Protein AF-A0A2V3DN28-F1 (afdb_monomer_lite)

Secondary structure (DSSP, 8-state):
----PPPEEGGGS-HHHHHHHHHHHTTT-SEEEEEETT--TT-HHHHHTTTS-EEEEEEE-SBTTBSS-EEEEEEEEEE--HHHHHHHHHTT-SS--TT---S--TT-SEEEEEE-TT--EEEEEEGGGTEEE-TT----TTTTTTT-------

Structure (mmCIF, N/CA/C/O backbone):
data_AF-A0A2V3DN28-F1
#
_entry.id   AF-A0A2V3DN28-F1
#
loop_
_atom_site.group_PDB
_atom_site.id
_atom_site.type_symbol
_atom_site.label_atom_id
_atom_site.label_alt_id
_atom_site.label_comp_id
_atom_site.label_asym_id
_atom_site.label_entity_id
_atom_site.label_seq_id
_atom_site.pdbx_PDB_ins_code
_atom_site.Cartn_x
_atom_site.Cartn_y
_atom_site.Cartn_z
_atom_site.occupancy
_atom_site.B_iso_or_equiv
_atom_site.auth_seq_id
_atom_site.auth_comp_id
_atom_site.auth_asym_id
_atom_site.auth_atom_id
_atom_site.pdbx_PDB_model_num
ATOM 1 N N . MET A 1 1 ? -12.191 27.175 5.337 1.00 36.38 1 MET A N 1
ATOM 2 C CA . MET A 1 1 ? -11.501 26.939 4.054 1.00 36.38 1 MET A CA 1
ATOM 3 C C . MET A 1 1 ? -10.666 25.687 4.242 1.00 36.38 1 MET A C 1
ATOM 5 O O . MET A 1 1 ? -9.612 25.779 4.851 1.00 36.38 1 MET A O 1
ATOM 9 N N . GLU A 1 2 ? -11.160 24.518 3.841 1.00 37.72 2 GLU A N 1
ATOM 10 C CA . GLU A 1 2 ? -10.276 23.360 3.673 1.00 37.72 2 GLU A CA 1
ATOM 11 C C . GLU A 1 2 ? -9.698 23.469 2.264 1.00 37.72 2 GLU A C 1
ATOM 13 O O . GLU A 1 2 ? -10.427 23.377 1.277 1.00 37.72 2 GLU A O 1
ATOM 18 N N . ASN A 1 3 ? -8.403 23.779 2.180 1.00 38.25 3 ASN A N 1
ATOM 19 C CA . ASN A 1 3 ? -7.652 23.687 0.937 1.00 38.25 3 ASN A CA 1
ATOM 20 C C . ASN A 1 3 ? -7.653 22.218 0.517 1.00 38.25 3 ASN A C 1
ATOM 22 O O . ASN A 1 3 ? -7.007 21.393 1.160 1.00 38.25 3 ASN A O 1
ATOM 26 N N . VAL A 1 4 ? -8.389 21.891 -0.542 1.00 44.81 4 VAL A N 1
ATOM 27 C CA . VAL A 1 4 ? -8.282 20.580 -1.178 1.00 44.81 4 VAL A CA 1
ATOM 28 C C . VAL A 1 4 ? -6.929 20.544 -1.877 1.00 44.81 4 VAL A C 1
ATOM 30 O O . VAL A 1 4 ? -6.719 21.253 -2.861 1.00 44.81 4 VAL A O 1
ATOM 33 N N . ALA A 1 5 ? -5.988 19.775 -1.331 1.00 49.69 5 ALA A N 1
ATOM 34 C CA . ALA A 1 5 ? -4.706 19.564 -1.983 1.00 49.69 5 ALA A CA 1
ATOM 35 C C . ALA A 1 5 ? -4.932 18.789 -3.298 1.00 49.69 5 ALA A C 1
ATOM 37 O O . ALA A 1 5 ? -5.692 17.814 -3.298 1.00 49.69 5 ALA A O 1
ATOM 38 N N . PRO A 1 6 ? -4.319 19.208 -4.421 1.00 54.09 6 PRO A N 1
ATOM 39 C CA . PRO A 1 6 ? -4.332 18.420 -5.648 1.00 54.09 6 PRO A CA 1
ATOM 40 C C . PRO A 1 6 ? -3.676 17.046 -5.408 1.00 54.09 6 PRO A C 1
ATOM 42 O O . PRO A 1 6 ? -2.895 16.896 -4.460 1.00 54.09 6 PRO A O 1
ATOM 45 N N . PRO A 1 7 ? -3.976 16.042 -6.250 1.00 58.50 7 PRO A N 1
ATOM 46 C CA . PRO A 1 7 ? -3.347 14.736 -6.145 1.00 58.50 7 PRO A CA 1
ATOM 47 C C . PRO A 1 7 ? -1.848 14.918 -6.380 1.00 58.50 7 PRO A C 1
ATOM 49 O O . PRO A 1 7 ? -1.429 15.710 -7.231 1.00 58.50 7 PRO A O 1
ATOM 52 N N . VAL A 1 8 ? -1.035 14.219 -5.596 1.00 66.62 8 VAL A N 1
ATOM 53 C CA . VAL A 1 8 ? 0.417 14.304 -5.745 1.00 66.62 8 VAL A CA 1
ATOM 54 C C . VAL A 1 8 ? 0.826 13.299 -6.810 1.00 66.62 8 VAL A C 1
ATOM 56 O O . VAL A 1 8 ? 0.521 12.111 -6.694 1.00 66.62 8 VAL A O 1
ATOM 59 N N . VAL A 1 9 ? 1.510 13.779 -7.849 1.00 68.62 9 VAL A N 1
ATOM 60 C CA . VAL A 1 9 ? 2.167 12.910 -8.830 1.00 68.62 9 VAL A CA 1
ATOM 61 C C . VAL A 1 9 ? 3.270 12.151 -8.095 1.00 68.62 9 VAL A C 1
ATOM 63 O O . VAL A 1 9 ? 4.246 12.748 -7.638 1.00 68.62 9 VAL A O 1
ATOM 66 N N . GLY A 1 10 ? 3.099 10.843 -7.955 1.00 60.34 10 GLY A N 1
ATOM 67 C CA . GLY A 1 10 ? 3.980 9.924 -7.241 1.00 60.34 10 GLY A CA 1
ATOM 68 C C . GLY A 1 10 ? 5.426 9.978 -7.727 1.00 60.34 10 GLY A C 1
ATOM 69 O O . GLY A 1 10 ? 6.330 9.923 -6.901 1.00 60.34 10 GLY A O 1
ATOM 70 N N . GLU A 1 11 ? 5.653 10.226 -9.024 1.00 59.97 11 GLU A N 1
ATOM 71 C CA . GLU A 1 11 ? 6.998 10.412 -9.607 1.00 59.97 11 GLU A CA 1
ATOM 72 C C . GLU A 1 11 ? 7.767 11.601 -9.014 1.00 59.97 11 GLU A C 1
ATOM 74 O O . GLU A 1 11 ? 8.991 11.654 -9.089 1.00 59.97 11 GLU A O 1
ATOM 79 N N . THR A 1 12 ? 7.078 12.566 -8.399 1.00 71.50 12 THR A N 1
ATOM 80 C CA . THR A 1 12 ? 7.732 13.716 -7.757 1.00 71.50 12 THR A CA 1
ATOM 81 C C . THR A 1 12 ? 8.126 13.446 -6.302 1.00 71.50 12 THR A C 1
ATOM 83 O O . THR A 1 12 ? 8.789 14.277 -5.679 1.00 71.50 12 THR A O 1
ATOM 86 N N . MET A 1 13 ? 7.754 12.286 -5.748 1.00 82.31 13 MET A N 1
ATOM 87 C CA . MET A 1 13 ? 8.063 11.906 -4.372 1.00 82.31 13 MET A CA 1
ATOM 88 C C . MET A 1 13 ? 9.250 10.948 -4.312 1.00 82.31 13 MET A C 1
ATOM 90 O O . MET A 1 13 ? 9.164 9.800 -4.740 1.00 82.31 13 MET A O 1
ATOM 94 N N . SER A 1 14 ? 10.336 11.395 -3.678 1.00 88.94 14 SER A N 1
ATOM 95 C CA . SER A 1 14 ? 11.435 10.497 -3.315 1.00 88.94 14 SER A CA 1
ATOM 96 C C . SER A 1 14 ? 10.948 9.372 -2.401 1.00 88.94 14 SER A C 1
ATOM 98 O O . SER A 1 14 ? 9.983 9.553 -1.650 1.00 88.94 14 SER A O 1
ATOM 100 N N . ARG A 1 15 ? 11.660 8.242 -2.377 1.00 90.06 15 ARG A N 1
ATOM 101 C CA . ARG A 1 15 ? 11.386 7.136 -1.444 1.00 90.06 15 ARG A CA 1
ATOM 102 C C . ARG A 1 15 ? 11.209 7.625 -0.004 1.00 90.06 15 ARG A C 1
ATOM 104 O O . ARG A 1 15 ? 10.237 7.277 0.653 1.00 90.06 15 ARG A O 1
ATOM 111 N N . ALA A 1 16 ? 12.090 8.511 0.467 1.00 90.69 16 ALA A N 1
ATOM 112 C CA . ALA A 1 16 ? 11.994 9.081 1.813 1.00 90.69 16 ALA A CA 1
ATOM 113 C C . ALA A 1 16 ? 10.698 9.884 2.036 1.00 90.69 16 ALA A C 1
ATOM 115 O O . ALA A 1 16 ? 10.117 9.825 3.120 1.00 90.69 16 ALA A O 1
ATOM 116 N N . ALA A 1 17 ? 10.224 10.615 1.022 1.00 91.06 17 ALA A N 1
ATOM 117 C CA . ALA A 1 17 ? 8.955 11.333 1.087 1.00 91.06 17 ALA A CA 1
ATOM 118 C C . ALA A 1 17 ? 7.756 10.371 1.085 1.00 91.06 17 ALA A C 1
ATOM 120 O O . ALA A 1 17 ? 6.798 10.600 1.824 1.00 91.06 17 ALA A O 1
ATOM 121 N N . GLN A 1 18 ? 7.816 9.283 0.311 1.00 92.56 18 GLN A N 1
ATOM 122 C CA . GLN A 1 18 ? 6.789 8.237 0.309 1.00 92.56 18 GLN A CA 1
ATOM 123 C C . GLN A 1 18 ? 6.709 7.538 1.675 1.00 92.56 18 GLN A C 1
ATOM 125 O O . GLN A 1 18 ? 5.621 7.440 2.247 1.00 92.56 18 GLN A O 1
ATOM 130 N N . SER A 1 19 ? 7.851 7.153 2.256 1.00 92.88 19 SER A N 1
ATOM 131 C CA . SER A 1 19 ? 7.915 6.604 3.615 1.00 92.88 19 SER A CA 1
ATOM 132 C C . SER A 1 19 ? 7.376 7.596 4.647 1.00 92.88 19 SER A C 1
ATOM 134 O O . SER A 1 19 ? 6.558 7.231 5.489 1.00 92.88 19 SER A O 1
ATOM 136 N N . ALA A 1 20 ? 7.767 8.874 4.576 1.00 92.69 20 ALA A N 1
ATOM 137 C CA . ALA A 1 20 ? 7.265 9.901 5.490 1.00 92.69 20 ALA A CA 1
ATOM 138 C C . ALA A 1 20 ? 5.741 10.076 5.385 1.00 92.69 20 ALA A C 1
ATOM 140 O O . ALA A 1 20 ? 5.061 10.189 6.408 1.00 92.69 20 ALA A O 1
ATOM 141 N N . TRP A 1 21 ? 5.195 10.041 4.167 1.00 92.25 21 TRP A N 1
ATOM 142 C CA . TRP A 1 21 ? 3.755 10.082 3.937 1.00 92.25 21 TRP A CA 1
ATOM 143 C C . TRP A 1 21 ? 3.048 8.876 4.568 1.00 92.25 21 TRP A C 1
ATOM 145 O O . TRP A 1 21 ? 2.134 9.083 5.367 1.00 92.25 21 TRP A O 1
ATOM 155 N N . MET A 1 22 ? 3.521 7.644 4.336 1.00 93.56 22 MET A N 1
ATOM 156 C CA . MET A 1 22 ? 2.967 6.439 4.979 1.00 93.56 22 MET A CA 1
ATOM 157 C C . MET A 1 22 ? 2.984 6.537 6.508 1.00 93.56 22 MET A C 1
ATOM 159 O O . MET A 1 22 ? 1.991 6.246 7.178 1.00 93.56 22 MET A O 1
ATOM 163 N N . GLN A 1 23 ? 4.111 6.977 7.073 1.00 93.81 23 GLN A N 1
ATOM 164 C CA . GLN A 1 23 ? 4.275 7.124 8.519 1.00 93.81 23 GLN A CA 1
ATOM 165 C C . GLN A 1 23 ? 3.333 8.188 9.097 1.00 93.81 23 GLN A C 1
ATOM 167 O O . GLN A 1 23 ? 2.856 8.022 10.222 1.00 93.81 23 GLN A O 1
ATOM 172 N N . SER A 1 24 ? 3.009 9.243 8.341 1.00 93.50 24 SER A N 1
ATOM 173 C CA . SER A 1 24 ? 2.059 10.271 8.787 1.00 93.50 24 SER A CA 1
ATOM 174 C C . SER A 1 24 ? 0.635 9.725 8.976 1.00 93.50 24 SER A C 1
ATOM 176 O O . SER A 1 24 ? -0.055 10.131 9.910 1.00 93.50 24 SER A O 1
ATOM 178 N N . LEU A 1 25 ? 0.226 8.738 8.169 1.00 93.56 25 LEU A N 1
ATOM 179 C CA . LEU A 1 25 ? -1.114 8.135 8.210 1.00 93.56 25 LEU A CA 1
ATOM 180 C C . LEU A 1 25 ? -1.280 7.092 9.323 1.00 93.56 25 LEU A C 1
ATOM 182 O O . LEU A 1 25 ? -2.401 6.720 9.684 1.00 93.56 25 LEU A O 1
ATOM 186 N N . ARG A 1 26 ? -0.168 6.612 9.893 1.00 92.94 26 ARG A N 1
ATOM 187 C CA . ARG A 1 26 ? -0.131 5.489 10.840 1.00 92.94 26 ARG A CA 1
ATOM 188 C C . ARG A 1 26 ? -1.103 5.629 12.006 1.00 92.94 26 ARG A C 1
ATOM 190 O O . ARG A 1 26 ? -1.684 4.640 12.432 1.00 92.94 26 ARG A O 1
ATOM 197 N N . ARG A 1 27 ? -1.218 6.829 12.580 1.00 93.75 27 ARG A N 1
ATOM 198 C CA . ARG A 1 27 ? -1.993 7.040 13.812 1.00 93.75 27 ARG A CA 1
ATOM 199 C C . ARG A 1 27 ? -3.491 6.810 13.605 1.00 93.75 27 ARG A C 1
ATOM 201 O O . ARG A 1 27 ? -4.164 6.400 14.543 1.00 93.75 27 ARG A O 1
ATOM 208 N N . GLU A 1 28 ? -3.988 7.098 12.410 1.00 95.31 28 GLU A N 1
ATOM 209 C CA . GLU A 1 28 ? -5.416 7.054 12.082 1.00 95.31 28 GLU A CA 1
ATOM 210 C C . GLU A 1 28 ? -5.796 5.789 11.300 1.00 95.31 28 GLU A C 1
ATOM 212 O O . GLU A 1 28 ? -6.969 5.424 11.243 1.00 95.31 28 GLU A O 1
ATOM 217 N N . THR A 1 29 ? -4.809 5.095 10.728 1.00 97.50 29 THR A N 1
ATOM 218 C CA . THR A 1 29 ? -5.030 3.884 9.934 1.00 97.50 29 THR A CA 1
ATOM 219 C C . THR A 1 29 ? -5.441 2.712 10.823 1.00 97.50 29 THR A C 1
ATOM 221 O O . THR A 1 29 ? -4.677 2.255 11.669 1.00 97.50 29 THR A O 1
ATOM 224 N N . ALA A 1 30 ? -6.629 2.170 10.568 1.00 97.94 30 ALA A N 1
ATOM 225 C CA . ALA A 1 30 ? -7.117 0.930 11.164 1.00 97.94 30 ALA A CA 1
ATOM 226 C C . ALA A 1 30 ? -6.939 -0.272 10.229 1.00 97.94 30 ALA A C 1
ATOM 228 O O . ALA A 1 30 ? -6.712 -1.392 10.690 1.00 97.94 30 ALA A O 1
ATOM 229 N N . HIS A 1 31 ? -7.027 -0.048 8.915 1.00 98.31 31 HIS A N 1
ATOM 230 C CA . HIS A 1 31 ? -6.891 -1.090 7.903 1.00 98.31 31 HIS A CA 1
ATOM 231 C C . HIS A 1 31 ? -6.069 -0.616 6.711 1.00 98.31 31 HIS A C 1
ATOM 233 O O . HIS A 1 31 ? -6.103 0.560 6.352 1.00 98.31 31 HIS A O 1
ATOM 239 N N . ILE A 1 32 ? -5.383 -1.562 6.073 1.00 98.25 32 ILE A N 1
ATOM 240 C CA . ILE A 1 32 ? -4.703 -1.348 4.796 1.00 98.25 32 ILE A CA 1
ATOM 241 C C . ILE A 1 32 ? -5.265 -2.349 3.788 1.00 98.25 32 ILE A C 1
ATOM 243 O O . ILE A 1 32 ? -5.357 -3.546 4.077 1.00 98.25 32 ILE A O 1
ATOM 247 N N . GLU A 1 33 ? -5.680 -1.852 2.625 1.00 97.75 33 GLU A N 1
ATOM 248 C CA . GLU A 1 33 ? -6.093 -2.673 1.488 1.00 97.75 33 GLU A CA 1
ATOM 249 C C . GLU A 1 33 ? -5.040 -2.614 0.382 1.00 97.75 33 GLU A C 1
ATOM 251 O O . GLU A 1 33 ? -4.567 -1.539 0.025 1.00 97.75 33 GLU A O 1
ATOM 256 N N . PHE A 1 34 ? -4.716 -3.778 -0.172 1.00 97.62 34 PHE A N 1
ATOM 257 C CA . PHE A 1 34 ? -3.884 -3.940 -1.357 1.00 97.62 34 PHE A CA 1
ATOM 258 C C . PHE A 1 34 ? -4.749 -4.422 -2.505 1.00 97.62 34 PHE A C 1
ATOM 260 O O . PHE A 1 34 ? -5.470 -5.410 -2.342 1.00 97.62 34 PHE A O 1
ATOM 267 N N . VAL A 1 35 ? -4.672 -3.759 -3.654 1.00 96.62 35 VAL A N 1
ATOM 268 C CA . VAL A 1 35 ? -5.306 -4.205 -4.896 1.00 96.62 35 VAL A CA 1
ATOM 269 C C . VAL A 1 35 ? -4.212 -4.625 -5.862 1.00 96.62 35 VAL A C 1
ATOM 271 O O . VAL A 1 35 ? -3.564 -3.795 -6.487 1.00 96.62 35 VAL A O 1
ATOM 274 N N . PHE A 1 36 ? -4.018 -5.934 -5.976 1.00 96.25 36 PHE A N 1
ATOM 275 C CA . PHE A 1 36 ? -3.082 -6.545 -6.904 1.00 96.25 36 PHE A CA 1
ATOM 276 C C . PHE A 1 36 ? -3.721 -6.600 -8.291 1.00 96.25 36 PHE A C 1
ATOM 278 O O . PHE A 1 36 ? -4.591 -7.442 -8.548 1.00 96.25 36 PHE A O 1
ATOM 285 N N . ASN A 1 37 ? -3.311 -5.699 -9.183 1.00 92.19 37 ASN A N 1
ATOM 286 C CA . ASN A 1 37 ? -3.940 -5.548 -10.498 1.00 92.19 37 ASN A CA 1
ATOM 287 C C . ASN A 1 37 ? -3.663 -6.738 -11.430 1.00 92.19 37 ASN A C 1
ATOM 289 O O . ASN A 1 37 ? -4.507 -7.063 -12.265 1.00 92.19 37 ASN A O 1
ATOM 293 N N . ASN A 1 38 ? -2.549 -7.442 -11.206 1.00 91.25 38 ASN A N 1
ATOM 294 C CA . ASN A 1 38 ? -2.132 -8.627 -11.963 1.00 91.25 38 ASN A CA 1
ATOM 295 C C . ASN A 1 38 ? -2.271 -9.946 -11.173 1.00 91.25 38 ASN A C 1
ATOM 297 O O . ASN A 1 38 ? -1.735 -10.969 -11.589 1.00 91.25 38 ASN A O 1
ATOM 301 N N . GLY A 1 39 ? -3.007 -9.935 -10.055 1.00 92.75 39 GLY A N 1
ATOM 302 C CA . GLY A 1 39 ? -3.125 -11.077 -9.141 1.00 92.75 39 GLY A CA 1
ATOM 303 C C . GLY A 1 39 ? -2.079 -11.072 -8.020 1.00 92.75 39 GLY A C 1
ATOM 304 O O . GLY A 1 39 ? -1.076 -10.370 -8.090 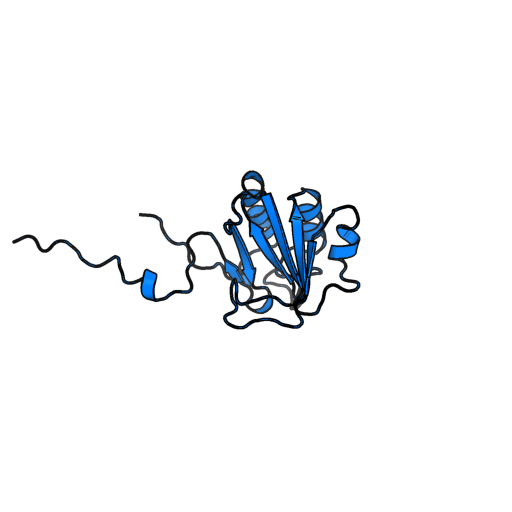1.00 92.75 39 GLY A O 1
ATOM 305 N N . ASP A 1 40 ? -2.355 -11.818 -6.947 1.00 95.06 40 ASP A N 1
ATOM 306 C CA . ASP A 1 40 ? -1.554 -11.851 -5.711 1.00 95.06 40 ASP A CA 1
ATOM 307 C C . ASP A 1 40 ? -0.713 -13.128 -5.543 1.00 95.06 40 ASP A C 1
ATOM 309 O O . ASP A 1 40 ? -0.056 -13.296 -4.516 1.00 95.06 40 ASP A O 1
ATOM 313 N N . GLU A 1 41 ? -0.764 -14.046 -6.509 1.00 92.69 41 GLU A N 1
ATOM 314 C CA . GLU A 1 41 ? -0.030 -15.313 -6.462 1.00 92.69 41 GLU A CA 1
ATOM 315 C C . GLU A 1 41 ? 1.482 -15.057 -6.523 1.00 92.69 41 GLU A C 1
ATOM 317 O O . GLU A 1 41 ? 1.944 -14.240 -7.317 1.00 92.69 41 GLU A O 1
ATOM 322 N N . ASP A 1 42 ? 2.232 -15.699 -5.622 1.00 92.12 42 ASP A N 1
ATOM 323 C CA . ASP A 1 42 ? 3.689 -15.567 -5.452 1.00 92.12 42 ASP A CA 1
ATOM 324 C C . ASP A 1 42 ? 4.228 -14.134 -5.283 1.00 92.12 42 ASP A C 1
ATOM 326 O O . ASP A 1 42 ? 5.437 -13.897 -5.338 1.00 92.12 42 ASP A O 1
ATOM 330 N N . HIS A 1 43 ? 3.355 -13.157 -5.023 1.00 96.62 43 HIS A N 1
ATOM 331 C CA . HIS A 1 43 ? 3.776 -11.772 -4.886 1.00 96.62 43 HIS A CA 1
ATOM 332 C C . HIS A 1 43 ? 4.639 -11.598 -3.619 1.00 96.62 43 HIS A C 1
ATOM 334 O O . HIS A 1 43 ? 4.211 -12.004 -2.532 1.00 96.62 43 HIS A O 1
ATOM 340 N N . PRO A 1 44 ? 5.818 -10.944 -3.687 1.00 97.00 44 PRO A N 1
ATOM 341 C CA . PRO A 1 44 ? 6.759 -10.867 -2.563 1.00 97.00 44 PRO A CA 1
ATOM 342 C C . PRO A 1 44 ? 6.152 -10.230 -1.303 1.00 97.00 44 PRO A C 1
ATOM 344 O O . PRO A 1 44 ? 6.434 -10.668 -0.189 1.00 97.00 44 PRO A O 1
ATOM 347 N N . LEU A 1 45 ? 5.243 -9.262 -1.471 1.00 97.56 45 LEU A N 1
ATOM 348 C CA . LEU A 1 45 ? 4.465 -8.686 -0.366 1.00 97.56 45 LEU A CA 1
ATOM 349 C C . LEU A 1 45 ? 3.649 -9.736 0.416 1.00 97.56 45 LEU A C 1
ATOM 351 O O . LEU A 1 45 ? 3.530 -9.626 1.631 1.00 97.56 45 LEU A O 1
ATOM 355 N N . ILE A 1 46 ? 3.107 -10.768 -0.239 1.00 96.75 46 ILE A N 1
ATOM 356 C CA . ILE A 1 46 ? 2.352 -11.830 0.446 1.00 96.75 46 ILE A CA 1
ATOM 357 C C . ILE A 1 46 ? 3.276 -12.662 1.329 1.00 96.75 46 ILE A C 1
ATOM 359 O O . ILE A 1 46 ? 2.921 -12.950 2.470 1.00 96.75 46 ILE A O 1
ATOM 363 N N . GLY A 1 47 ? 4.472 -12.991 0.834 1.00 95.56 47 GLY A N 1
ATOM 364 C CA . GLY A 1 47 ? 5.496 -13.672 1.626 1.00 95.56 47 GLY A CA 1
ATOM 365 C C . GLY A 1 47 ? 5.944 -12.837 2.828 1.00 95.56 47 GLY A C 1
ATOM 366 O O . GLY A 1 47 ? 5.996 -13.346 3.946 1.00 95.56 47 GLY A O 1
ATOM 367 N N . ALA A 1 48 ? 6.186 -11.539 2.624 1.00 97.00 48 ALA A N 1
ATOM 368 C CA . ALA A 1 48 ? 6.580 -10.616 3.690 1.00 97.00 48 ALA A CA 1
ATOM 369 C C . ALA A 1 48 ? 5.505 -10.464 4.784 1.00 97.00 48 ALA A C 1
ATOM 371 O O . ALA A 1 48 ? 5.829 -10.265 5.953 1.00 97.00 48 ALA A O 1
ATOM 372 N N . LEU A 1 49 ? 4.225 -10.595 4.421 1.00 97.62 49 LEU A N 1
ATOM 373 C CA . LEU A 1 49 ? 3.084 -10.468 5.332 1.00 97.62 49 LEU A CA 1
ATOM 374 C C . LEU A 1 49 ? 2.474 -11.816 5.740 1.00 97.62 49 LEU A C 1
ATOM 376 O O . LEU A 1 49 ? 1.352 -11.839 6.242 1.00 97.62 49 LEU A O 1
ATOM 380 N N . ALA A 1 50 ? 3.187 -12.933 5.560 1.00 95.56 50 ALA A N 1
ATOM 381 C CA . ALA A 1 50 ? 2.656 -14.278 5.806 1.00 95.56 50 ALA A CA 1
ATOM 382 C C . ALA A 1 50 ? 2.177 -14.511 7.253 1.00 95.56 50 ALA A C 1
ATOM 384 O O . ALA A 1 50 ? 1.330 -15.366 7.493 1.00 95.56 50 ALA A O 1
ATOM 385 N N . ASN A 1 51 ? 2.691 -13.733 8.211 1.00 95.62 51 ASN A N 1
ATOM 386 C CA . ASN A 1 51 ? 2.296 -13.800 9.620 1.00 95.62 51 ASN A CA 1
ATOM 387 C C . ASN A 1 51 ? 1.023 -12.996 9.945 1.00 95.62 51 ASN A C 1
ATOM 389 O O . ASN A 1 51 ? 0.562 -13.025 11.086 1.00 95.62 51 ASN A O 1
ATOM 393 N N . LEU A 1 52 ? 0.483 -12.233 8.988 1.00 97.69 52 LEU A N 1
ATOM 394 C CA . LEU A 1 52 ? -0.691 -11.389 9.187 1.00 97.69 52 LEU A CA 1
ATOM 395 C C . LEU A 1 52 ? -1.923 -11.997 8.521 1.00 97.69 52 LEU A C 1
ATOM 397 O O . LEU A 1 52 ? -1.921 -12.351 7.342 1.00 97.69 52 LEU A O 1
ATOM 401 N N . GLU A 1 53 ? -3.022 -12.008 9.266 1.00 97.31 53 GLU A N 1
ATOM 402 C CA . GLU A 1 53 ? -4.325 -12.390 8.737 1.00 97.31 53 GLU A CA 1
ATOM 403 C C . GLU A 1 53 ? -4.844 -11.343 7.744 1.00 97.31 53 GLU A C 1
ATOM 405 O O . GLU A 1 53 ? -4.783 -10.130 7.983 1.00 97.31 53 GLU A O 1
ATOM 410 N N . SER A 1 54 ? -5.406 -11.819 6.632 1.00 97.50 54 SER A N 1
ATOM 411 C CA . SER A 1 54 ? -6.066 -10.964 5.646 1.00 97.50 54 SER A CA 1
ATOM 4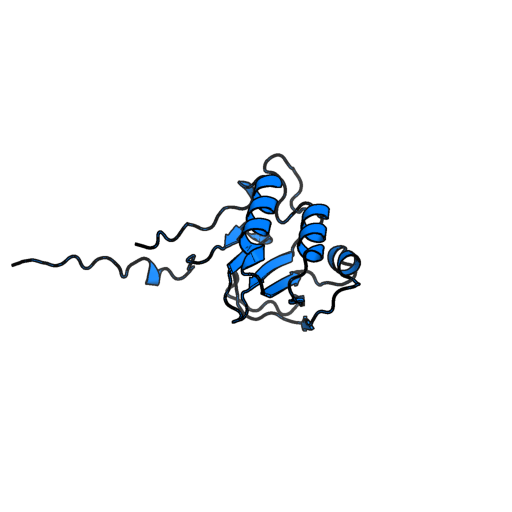12 C C . SER A 1 54 ? -7.343 -11.580 5.114 1.00 97.50 54 SER A C 1
ATOM 414 O O . SER A 1 54 ? -7.458 -12.789 4.936 1.00 97.50 54 SER A O 1
ATOM 416 N N . SER A 1 55 ? -8.298 -10.714 4.786 1.00 97.25 55 SER A N 1
ATOM 417 C CA . SER A 1 55 ? -9.430 -11.110 3.950 1.00 97.25 55 SER A CA 1
ATOM 418 C C . SER A 1 55 ? -9.067 -10.912 2.482 1.00 97.25 55 SER A C 1
ATOM 420 O O . SER A 1 55 ? -8.590 -9.843 2.097 1.00 97.25 55 SER A O 1
ATOM 422 N N . ARG A 1 56 ? -9.287 -11.946 1.666 1.00 96.94 56 ARG A N 1
ATOM 423 C CA . ARG A 1 56 ? -9.005 -11.953 0.226 1.00 96.94 56 ARG A CA 1
ATOM 424 C C . ARG A 1 56 ? -10.308 -11.907 -0.562 1.00 96.94 56 ARG A C 1
ATOM 426 O O . ARG A 1 56 ? -11.223 -12.679 -0.299 1.00 96.94 56 ARG A O 1
ATOM 433 N N . THR A 1 57 ? -10.394 -11.015 -1.540 1.00 96.38 57 THR A N 1
ATOM 434 C CA . THR A 1 57 ? -11.544 -10.874 -2.442 1.00 96.38 57 THR A CA 1
ATOM 435 C C . THR A 1 57 ? -11.054 -10.852 -3.883 1.00 96.38 57 THR A C 1
ATOM 437 O O . THR A 1 57 ? -10.161 -10.079 -4.216 1.00 96.38 57 THR A O 1
ATOM 440 N N . VAL A 1 58 ? -11.634 -11.693 -4.740 1.00 96.06 58 VAL A N 1
ATOM 441 C CA . VAL A 1 58 ? -11.361 -11.678 -6.184 1.00 96.06 58 VAL A CA 1
ATOM 442 C C . VAL A 1 58 ? -12.380 -10.778 -6.868 1.00 96.06 58 VAL A C 1
ATOM 444 O O . VAL A 1 58 ? -13.582 -10.920 -6.646 1.00 96.06 58 VAL A O 1
ATOM 447 N N . GLY A 1 59 ? -11.891 -9.883 -7.718 1.00 90.62 59 GLY A N 1
ATOM 448 C CA . GLY A 1 59 ? -12.696 -8.880 -8.390 1.00 90.62 59 GLY A CA 1
ATOM 449 C C . GLY A 1 59 ? -12.919 -7.655 -7.510 1.00 90.62 59 GLY A C 1
ATOM 450 O O . GLY A 1 59 ? -13.431 -7.737 -6.394 1.00 90.62 59 GLY A O 1
ATOM 451 N N . VAL A 1 60 ? -12.564 -6.491 -8.043 1.00 86.88 60 VAL A N 1
ATOM 452 C CA . VAL A 1 60 ? -12.762 -5.197 -7.384 1.00 86.88 60 VAL A CA 1
ATOM 453 C C . VAL A 1 60 ? -13.792 -4.394 -8.176 1.00 86.88 60 VAL A C 1
ATOM 455 O O . VAL A 1 60 ? -13.785 -4.414 -9.408 1.00 86.88 60 VAL A O 1
ATOM 458 N N . GLY A 1 61 ? -14.728 -3.739 -7.480 1.00 85.56 61 GLY A N 1
ATOM 459 C CA . GLY A 1 61 ? -15.692 -2.807 -8.088 1.00 85.56 61 GLY A CA 1
ATOM 460 C C . GLY A 1 61 ? -15.000 -1.558 -8.648 1.00 85.56 61 GLY A C 1
ATOM 461 O O . GLY A 1 61 ? -13.793 -1.581 -8.811 1.00 85.56 61 GLY A O 1
ATOM 462 N N . PRO A 1 62 ? -15.715 -0.475 -8.980 1.00 82.31 62 PRO A N 1
ATOM 463 C CA . PRO A 1 62 ? -15.111 0.847 -9.167 1.00 82.31 62 PRO A CA 1
ATOM 464 C C . PRO A 1 62 ? -14.530 1.382 -7.847 1.00 82.31 62 PRO A C 1
ATOM 466 O O . PRO A 1 62 ? -14.997 0.998 -6.772 1.00 82.31 62 PRO A O 1
ATOM 469 N N . GLY A 1 63 ? -13.538 2.269 -7.912 1.00 78.06 63 GLY A N 1
ATOM 470 C CA . GLY A 1 63 ? -12.811 2.724 -6.727 1.00 78.06 63 GLY A CA 1
ATOM 471 C C . GLY A 1 63 ? -11.801 3.832 -7.013 1.00 78.06 63 GLY A C 1
ATOM 472 O O . GLY A 1 63 ? -11.915 4.551 -8.005 1.00 78.06 63 GLY A O 1
ATOM 473 N N . ASN A 1 64 ? -10.837 3.989 -6.106 1.00 76.69 64 ASN A N 1
ATOM 474 C CA . ASN A 1 64 ? -9.840 5.061 -6.132 1.00 76.69 64 ASN A CA 1
ATOM 475 C C . ASN A 1 64 ? -9.047 5.041 -7.451 1.00 76.69 64 ASN A C 1
ATOM 477 O O . ASN A 1 64 ? -8.246 4.137 -7.662 1.00 76.69 64 ASN A O 1
ATOM 481 N N . GLY A 1 65 ? -9.287 6.015 -8.334 1.00 70.44 65 GLY A N 1
ATOM 482 C CA . GLY A 1 65 ? -8.606 6.107 -9.633 1.00 70.44 65 GLY A CA 1
ATOM 483 C C . GLY A 1 65 ? -9.104 5.137 -10.710 1.00 70.44 65 GLY A C 1
ATOM 484 O O . GLY A 1 65 ? -8.471 5.006 -11.748 1.00 70.44 65 GLY A O 1
ATOM 485 N N . TYR A 1 66 ? -10.229 4.432 -10.518 1.00 73.94 66 TYR A N 1
ATOM 486 C CA . TYR A 1 66 ? -10.792 3.582 -11.576 1.00 73.94 66 TYR A CA 1
ATOM 487 C C . TYR A 1 66 ? -12.322 3.577 -11.613 1.00 73.94 66 TYR A C 1
ATOM 489 O O . TYR A 1 66 ? -13.013 3.144 -10.691 1.00 73.94 66 TYR A O 1
ATOM 497 N N . ALA A 1 67 ? -12.867 3.981 -12.764 1.00 77.81 67 ALA A N 1
ATOM 498 C CA . ALA A 1 67 ? -14.309 4.058 -13.006 1.00 77.81 67 ALA A CA 1
ATOM 499 C C . ALA A 1 67 ? -14.967 2.701 -13.320 1.00 77.81 67 ALA A C 1
ATOM 501 O O . ALA A 1 67 ? -16.189 2.564 -13.244 1.00 77.81 67 ALA A O 1
ATOM 502 N N . ARG A 1 68 ? -14.180 1.691 -13.714 1.00 83.00 68 ARG A N 1
ATOM 503 C CA . ARG A 1 68 ? -14.680 0.370 -14.127 1.00 83.00 68 ARG A CA 1
ATOM 504 C C . ARG A 1 68 ? -14.246 -0.720 -13.143 1.00 83.00 68 ARG A C 1
ATOM 506 O O . ARG A 1 68 ? -13.128 -0.650 -12.640 1.00 83.00 68 ARG A O 1
ATOM 513 N N . PRO A 1 69 ? -15.077 -1.757 -12.923 1.00 86.62 69 PRO A N 1
ATOM 514 C CA . PRO A 1 69 ? -14.677 -2.921 -12.142 1.00 86.62 69 PRO A CA 1
ATOM 515 C C . PRO A 1 69 ? -13.459 -3.632 -12.740 1.00 86.62 69 PRO A C 1
ATOM 517 O O . PRO A 1 69 ? -13.397 -3.860 -13.952 1.00 86.62 69 PRO A O 1
ATOM 520 N N . ARG A 1 70 ? -12.546 -4.073 -11.877 1.00 87.12 70 ARG A N 1
ATOM 521 C CA . ARG A 1 70 ? -11.378 -4.891 -12.218 1.00 87.12 70 ARG A CA 1
ATOM 522 C C . ARG A 1 70 ? -11.632 -6.335 -11.805 1.00 87.12 70 ARG A C 1
ATOM 524 O O . ARG A 1 70 ? -11.343 -6.738 -10.684 1.00 87.12 70 ARG A O 1
ATOM 531 N N . ARG A 1 71 ? -12.217 -7.122 -12.712 1.00 88.75 71 ARG A N 1
ATOM 532 C CA . ARG A 1 71 ? -12.688 -8.493 -12.419 1.00 88.75 71 ARG A CA 1
ATOM 533 C C . ARG A 1 71 ? -11.568 -9.488 -12.100 1.00 88.75 71 ARG A C 1
ATOM 535 O O . ARG A 1 71 ? -11.825 -10.436 -11.370 1.00 88.75 71 ARG A O 1
ATOM 542 N N . ALA A 1 72 ? -10.373 -9.274 -12.648 1.00 89.62 72 ALA A N 1
ATOM 543 C CA . ALA A 1 72 ? -9.209 -10.133 -12.426 1.00 89.62 72 ALA A CA 1
ATOM 544 C C . ALA A 1 72 ? -8.323 -9.672 -11.255 1.00 89.62 72 ALA A C 1
ATOM 546 O O . ALA A 1 72 ? -7.493 -10.444 -10.788 1.00 89.62 72 ALA A O 1
ATOM 547 N N . ALA A 1 73 ? -8.508 -8.440 -10.765 1.00 93.62 73 ALA A N 1
ATOM 548 C CA . ALA A 1 73 ? -7.715 -7.924 -9.659 1.00 93.62 73 ALA A CA 1
ATOM 549 C C . ALA A 1 73 ? -8.066 -8.646 -8.356 1.00 93.62 73 ALA A C 1
ATOM 551 O O . ALA A 1 73 ? -9.221 -9.021 -8.120 1.00 93.62 73 ALA A O 1
ATOM 552 N N . VAL A 1 74 ? -7.072 -8.798 -7.488 1.00 96.75 74 VAL A N 1
ATOM 553 C CA . VAL A 1 74 ? -7.254 -9.392 -6.165 1.00 96.75 74 VAL A CA 1
ATOM 554 C C . VAL A 1 74 ? -7.087 -8.314 -5.116 1.00 96.75 74 VAL A C 1
ATOM 556 O O . VAL A 1 74 ? -6.075 -7.624 -5.082 1.00 96.75 74 VAL A O 1
ATOM 559 N N . LYS A 1 75 ? -8.073 -8.185 -4.230 1.00 97.06 75 LYS A N 1
ATOM 560 C CA . LYS A 1 75 ? -7.972 -7.324 -3.060 1.00 97.06 75 LYS A CA 1
ATOM 561 C C . LYS A 1 75 ? -7.623 -8.136 -1.827 1.00 97.06 75 LYS A C 1
ATOM 563 O O . LYS A 1 75 ? -8.287 -9.135 -1.543 1.00 97.06 75 LYS A O 1
ATOM 568 N N . ARG A 1 76 ? -6.656 -7.662 -1.046 1.00 98.12 76 ARG A N 1
ATOM 569 C CA . ARG A 1 76 ? -6.417 -8.137 0.318 1.00 98.12 76 ARG A CA 1
ATOM 570 C C . ARG A 1 76 ? -6.536 -7.011 1.319 1.00 98.12 76 ARG A C 1
ATOM 572 O O . ARG A 1 76 ? -5.943 -5.959 1.127 1.00 98.12 76 ARG A O 1
ATOM 579 N N . ARG A 1 77 ? -7.278 -7.245 2.396 1.00 98.12 77 ARG A N 1
ATOM 580 C CA . ARG A 1 77 ? -7.431 -6.295 3.501 1.00 98.12 77 ARG A CA 1
ATOM 581 C C . ARG A 1 77 ? -6.818 -6.861 4.767 1.00 98.12 77 ARG A C 1
ATOM 583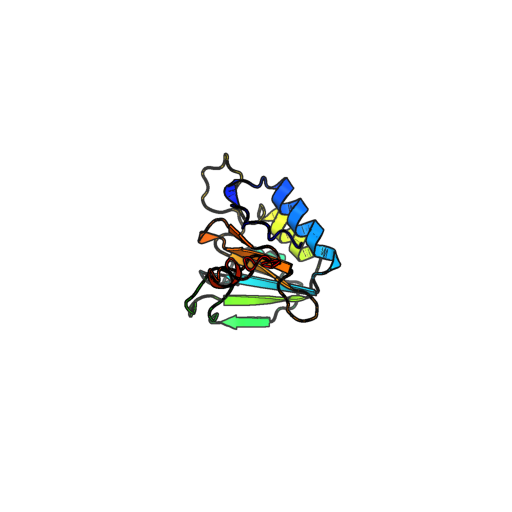 O O . ARG A 1 77 ? -7.207 -7.948 5.197 1.00 98.12 77 ARG A O 1
ATOM 590 N N . TYR A 1 78 ? -5.943 -6.072 5.375 1.00 98.44 78 TYR A N 1
ATOM 591 C CA . TYR A 1 78 ? -5.255 -6.363 6.626 1.00 98.44 78 TYR A CA 1
ATOM 592 C C . TYR A 1 78 ? -5.713 -5.389 7.717 1.00 98.44 78 TYR A C 1
ATOM 594 O O . TYR A 1 78 ? -6.090 -4.244 7.439 1.00 98.44 78 TYR A O 1
ATOM 602 N N . ALA A 1 79 ? -5.676 -5.827 8.976 1.00 98.25 79 ALA A N 1
ATOM 603 C CA . ALA A 1 79 ? -5.622 -4.887 10.092 1.00 98.25 79 ALA A CA 1
ATOM 604 C C . ALA A 1 79 ? -4.277 -4.150 10.055 1.00 98.25 79 ALA A C 1
ATOM 606 O O . ALA A 1 79 ? -3.267 -4.721 9.641 1.00 98.25 79 ALA A O 1
ATOM 607 N N . TYR A 1 80 ? -4.261 -2.883 10.466 1.00 97.75 80 TYR A N 1
ATOM 608 C CA . TYR A 1 80 ? -3.022 -2.119 10.510 1.00 97.75 80 TYR A CA 1
ATOM 609 C C . TYR A 1 80 ? -1.968 -2.832 11.377 1.00 97.75 80 TYR A C 1
ATOM 611 O O . TYR A 1 80 ? -2.213 -3.150 12.541 1.00 97.75 80 TYR A O 1
ATOM 619 N N . SER A 1 81 ? -0.777 -3.031 10.812 1.00 97.12 81 SER A N 1
ATOM 620 C CA . SER A 1 81 ? 0.429 -3.464 11.518 1.00 97.12 81 SER A CA 1
ATOM 621 C C . SER A 1 81 ? 1.613 -2.625 11.047 1.00 97.12 81 SER A C 1
ATOM 623 O O . SER A 1 81 ? 1.667 -2.196 9.893 1.00 97.12 81 SER A O 1
ATOM 625 N N . ARG A 1 82 ? 2.593 -2.412 11.931 1.00 95.75 82 ARG A N 1
ATOM 626 C CA . ARG A 1 82 ? 3.858 -1.763 11.555 1.00 95.75 82 ARG A CA 1
ATOM 627 C C . ARG A 1 82 ? 4.636 -2.590 10.534 1.00 95.75 82 ARG A C 1
ATOM 629 O O . ARG A 1 82 ? 5.286 -1.997 9.681 1.00 95.75 82 ARG A O 1
ATOM 636 N N . ASP A 1 83 ? 4.495 -3.913 10.574 1.00 96.75 83 ASP A N 1
ATOM 637 C CA . ASP A 1 83 ? 5.155 -4.836 9.643 1.00 96.75 83 ASP A CA 1
ATOM 638 C C . ASP A 1 83 ? 4.744 -4.573 8.193 1.00 96.75 83 ASP A C 1
ATOM 640 O O . ASP A 1 83 ? 5.551 -4.731 7.285 1.00 96.75 83 ASP A O 1
ATOM 644 N N . ILE A 1 84 ? 3.518 -4.083 7.976 1.00 98.00 84 ILE A N 1
ATOM 645 C CA . ILE A 1 84 ? 3.053 -3.677 6.648 1.00 98.00 84 ILE A CA 1
ATOM 646 C C . ILE A 1 84 ? 3.873 -2.501 6.114 1.00 98.00 84 ILE A C 1
ATOM 648 O O . ILE A 1 84 ? 4.259 -2.495 4.949 1.00 98.00 84 ILE A O 1
ATOM 652 N N . ILE A 1 85 ? 4.150 -1.511 6.962 1.00 96.12 85 ILE A N 1
ATOM 653 C CA . ILE A 1 85 ? 4.931 -0.339 6.560 1.00 96.12 85 ILE A CA 1
ATOM 654 C C . ILE A 1 85 ? 6.376 -0.746 6.269 1.00 96.12 85 ILE A C 1
ATOM 656 O O . ILE A 1 85 ? 6.922 -0.328 5.255 1.00 96.12 85 ILE A O 1
ATOM 660 N N . PHE A 1 86 ? 6.962 -1.610 7.104 1.00 96.12 86 PHE A N 1
ATOM 661 C CA . PHE A 1 86 ? 8.308 -2.131 6.863 1.00 96.12 86 PHE A CA 1
ATOM 662 C C . PHE A 1 86 ? 8.393 -2.941 5.566 1.00 96.12 86 PHE A C 1
ATOM 664 O O . PHE A 1 86 ? 9.298 -2.707 4.777 1.00 96.12 86 PHE A O 1
ATOM 671 N N . ALA A 1 87 ? 7.417 -3.809 5.285 1.00 97.81 87 ALA A N 1
ATOM 672 C CA . ALA A 1 87 ? 7.383 -4.566 4.036 1.00 97.81 87 ALA A CA 1
ATOM 673 C C . ALA A 1 87 ? 7.273 -3.655 2.800 1.00 97.81 87 ALA A C 1
ATOM 675 O O . ALA A 1 87 ? 7.938 -3.895 1.795 1.00 97.81 87 ALA A O 1
ATOM 676 N N . LEU A 1 88 ? 6.462 -2.592 2.866 1.00 97.31 88 LEU A N 1
ATOM 677 C CA . LEU A 1 88 ? 6.372 -1.600 1.790 1.00 97.31 88 LEU A CA 1
ATOM 678 C C . LEU A 1 88 ? 7.686 -0.831 1.614 1.00 97.31 88 LEU A C 1
ATOM 680 O O . LEU A 1 88 ? 8.130 -0.641 0.483 1.00 97.31 88 LEU A O 1
ATOM 684 N N . ASP A 1 89 ? 8.324 -0.418 2.711 1.00 95.56 89 ASP A N 1
ATOM 685 C CA . ASP A 1 89 ? 9.628 0.242 2.670 1.00 95.56 89 ASP A CA 1
ATOM 686 C C . ASP A 1 89 ? 10.698 -0.680 2.059 1.00 95.56 89 ASP A C 1
ATOM 688 O O . ASP A 1 89 ? 11.451 -0.224 1.195 1.00 95.56 89 ASP A O 1
ATOM 692 N N . ASP A 1 90 ? 10.744 -1.960 2.437 1.00 96.50 90 ASP A N 1
ATOM 693 C CA . ASP A 1 90 ? 11.697 -2.961 1.929 1.00 96.50 90 ASP A CA 1
ATOM 694 C C . ASP A 1 90 ? 11.507 -3.251 0.435 1.00 96.50 90 ASP A C 1
ATOM 696 O O . ASP A 1 90 ? 12.483 -3.444 -0.291 1.00 96.50 90 ASP A O 1
ATOM 700 N N . LEU A 1 91 ? 10.264 -3.197 -0.052 1.00 96.50 91 LEU A N 1
ATOM 701 C CA . LEU A 1 91 ? 9.932 -3.311 -1.475 1.00 96.50 91 LEU A CA 1
ATOM 702 C C . LEU A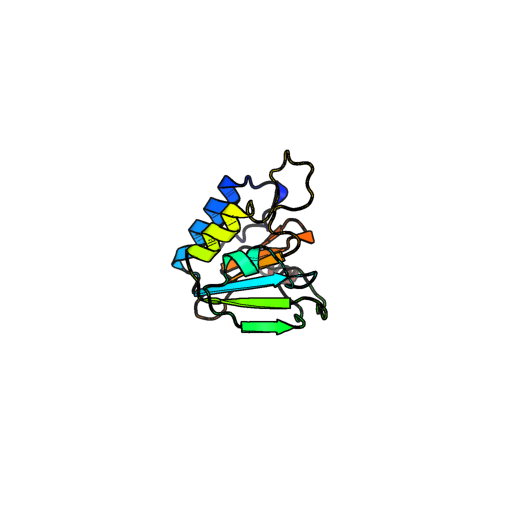 1 91 ? 10.191 -2.021 -2.270 1.00 96.50 91 LEU A C 1
ATOM 704 O O . LEU A 1 91 ? 9.954 -1.987 -3.476 1.00 96.50 91 LEU A O 1
ATOM 708 N N . GLY A 1 92 ? 10.709 -0.972 -1.629 1.00 94.38 92 GLY A N 1
ATOM 709 C CA . GLY A 1 92 ? 11.075 0.281 -2.285 1.00 94.38 92 GLY A CA 1
ATOM 710 C C . GLY A 1 92 ? 9.955 1.320 -2.352 1.00 94.38 92 GLY A C 1
ATOM 711 O O . GLY A 1 92 ? 10.071 2.248 -3.142 1.00 94.38 92 GLY A O 1
ATOM 712 N N . CYS A 1 93 ? 8.921 1.210 -1.510 1.00 94.62 93 CYS A N 1
ATOM 713 C CA . CYS A 1 93 ? 7.706 2.039 -1.519 1.00 94.62 93 CYS A CA 1
ATOM 714 C C . CYS A 1 93 ? 6.835 1.824 -2.774 1.00 94.62 93 CYS A C 1
ATOM 716 O O . CYS A 1 93 ? 6.849 0.746 -3.370 1.00 94.62 93 CYS A O 1
ATOM 718 N N . PHE A 1 94 ? 6.011 2.813 -3.133 1.00 94.19 94 PHE A N 1
ATOM 719 C CA . PHE A 1 94 ? 4.978 2.690 -4.165 1.00 94.19 94 PHE A CA 1
ATOM 720 C C . PHE A 1 94 ? 5.490 3.017 -5.564 1.00 94.19 94 PHE A C 1
ATOM 722 O O . PHE A 1 94 ? 5.101 2.366 -6.528 1.00 94.19 94 PHE A O 1
ATOM 729 N N . PHE A 1 95 ? 6.344 4.038 -5.666 1.00 92.81 95 PHE A N 1
ATOM 730 C CA . PHE A 1 95 ? 6.837 4.574 -6.929 1.00 92.81 95 PHE A CA 1
ATOM 731 C C . PHE A 1 95 ? 8.365 4.588 -6.937 1.00 92.81 95 PHE A C 1
ATOM 733 O O . PHE A 1 95 ? 8.968 4.928 -5.914 1.00 92.81 95 PHE A O 1
ATOM 740 N N . PRO A 1 96 ? 9.004 4.254 -8.069 1.00 90.19 96 PRO A N 1
ATOM 741 C CA . PRO A 1 96 ? 10.435 4.461 -8.241 1.00 90.19 96 PRO A CA 1
ATOM 742 C C . PRO A 1 96 ? 10.817 5.931 -8.031 1.00 90.19 96 PRO A C 1
ATOM 744 O O . PRO A 1 96 ? 10.021 6.834 -8.289 1.00 90.19 96 PRO A O 1
ATOM 747 N N . ASP A 1 97 ? 12.053 6.184 -7.596 1.00 84.56 97 ASP A N 1
ATOM 748 C CA . ASP A 1 97 ? 12.586 7.549 -7.566 1.00 84.56 97 ASP A CA 1
ATOM 749 C C . ASP A 1 97 ? 12.613 8.146 -8.986 1.00 84.56 97 ASP A C 1
ATOM 751 O O . ASP A 1 97 ? 12.862 7.431 -9.955 1.00 84.56 97 ASP A O 1
ATOM 755 N N . ALA A 1 98 ? 12.454 9.468 -9.112 1.00 80.12 98 ALA A N 1
ATOM 756 C CA . ALA A 1 98 ? 12.406 10.179 -10.401 1.00 80.12 98 ALA A CA 1
ATOM 757 C C . ALA A 1 98 ? 13.622 9.944 -11.323 1.00 80.12 98 ALA A C 1
ATOM 759 O O . ALA A 1 98 ? 13.563 10.184 -12.527 1.00 80.12 98 ALA A O 1
ATOM 760 N N . THR A 1 99 ? 14.757 9.528 -10.759 1.00 82.56 99 THR A N 1
ATOM 761 C CA . THR A 1 99 ? 15.988 9.215 -11.498 1.00 82.56 99 THR A CA 1
ATOM 762 C C . THR A 1 99 ? 16.084 7.747 -11.921 1.00 82.56 99 THR A C 1
ATOM 764 O O . THR A 1 99 ? 16.991 7.390 -12.678 1.00 82.56 99 THR A O 1
ATOM 767 N N . SER A 1 100 ? 15.179 6.893 -11.436 1.00 83.81 100 SER A N 1
ATOM 768 C CA . SER A 1 100 ? 15.092 5.489 -11.817 1.00 83.81 100 SER A CA 1
ATOM 769 C C . SER A 1 100 ? 14.601 5.346 -13.255 1.00 83.81 100 SER A C 1
ATOM 771 O O . SER A 1 100 ? 13.818 6.146 -13.758 1.00 83.81 100 SER A O 1
ATOM 773 N N . LYS A 1 101 ? 15.069 4.292 -13.926 1.00 85.75 101 LYS A N 1
ATOM 774 C CA . LYS A 1 101 ? 14.555 3.870 -15.240 1.00 85.75 101 LYS A CA 1
ATOM 775 C C . LYS A 1 101 ? 13.519 2.755 -15.125 1.00 85.75 101 LYS A C 1
ATOM 777 O O . LYS A 1 101 ? 12.986 2.316 -16.140 1.00 85.75 101 LYS A O 1
ATOM 782 N N . GLU A 1 102 ? 13.303 2.247 -13.917 1.00 87.12 102 GLU A N 1
ATOM 783 C CA . GLU A 1 102 ? 12.336 1.190 -13.661 1.00 87.12 102 GLU A CA 1
ATOM 784 C C . GLU A 1 102 ? 10.928 1.775 -13.641 1.00 87.12 102 GLU A C 1
ATOM 786 O O . GLU A 1 102 ? 10.710 2.871 -13.136 1.00 87.12 102 GLU A O 1
ATOM 791 N N . GLN A 1 103 ? 9.973 1.029 -14.192 1.00 85.06 103 GLN A N 1
ATOM 792 C CA . GLN A 1 103 ? 8.560 1.403 -14.156 1.00 85.06 103 GLN A CA 1
ATOM 793 C C . GLN A 1 103 ? 7.947 1.167 -12.768 1.00 85.06 103 GLN A C 1
ATOM 795 O O . GLN A 1 103 ? 7.038 1.882 -12.360 1.00 85.06 103 GLN A O 1
ATOM 800 N N . TRP A 1 104 ? 8.444 0.162 -12.047 1.00 91.06 104 TRP A N 1
ATOM 801 C CA . TRP A 1 104 ? 7.885 -0.306 -10.787 1.00 91.06 104 TRP A CA 1
ATOM 802 C C . TRP A 1 104 ? 8.978 -0.492 -9.749 1.00 91.06 104 TRP A C 1
ATOM 804 O O . TRP A 1 104 ? 10.106 -0.830 -10.091 1.00 91.06 104 TRP A O 1
ATOM 814 N N . THR A 1 105 ? 8.622 -0.315 -8.480 1.00 93.94 105 THR A N 1
ATOM 815 C CA . THR A 1 105 ? 9.431 -0.808 -7.362 1.00 93.94 105 THR A CA 1
ATOM 816 C C . THR A 1 105 ? 9.243 -2.326 -7.229 1.00 93.94 105 THR A C 1
ATOM 818 O O . THR A 1 105 ? 8.502 -2.947 -7.999 1.00 93.94 105 THR A O 1
ATOM 821 N N . GLY A 1 106 ? 9.834 -2.942 -6.200 1.00 94.50 106 GLY A N 1
ATOM 822 C CA . GLY A 1 106 ? 9.546 -4.337 -5.852 1.00 94.50 106 GLY A CA 1
ATOM 823 C C . GLY A 1 106 ? 8.078 -4.591 -5.480 1.00 94.50 106 GLY A C 1
ATOM 824 O O . GLY A 1 106 ? 7.655 -5.745 -5.445 1.00 94.50 106 GLY A O 1
ATOM 825 N N . LEU A 1 107 ? 7.293 -3.536 -5.222 1.00 96.31 107 LEU A N 1
ATOM 826 C CA . LEU A 1 107 ? 5.855 -3.633 -4.982 1.00 96.31 107 LEU A CA 1
ATOM 827 C C . LEU A 1 107 ? 5.059 -3.944 -6.257 1.00 96.31 107 LEU A C 1
ATOM 829 O O . LEU A 1 107 ? 4.002 -4.553 -6.155 1.00 96.31 107 LEU A O 1
ATOM 833 N N . GLY A 1 108 ? 5.534 -3.542 -7.438 1.00 94.88 108 GLY A N 1
ATOM 834 C CA . GLY A 1 108 ? 4.808 -3.765 -8.689 1.00 94.88 108 GLY A CA 1
ATOM 835 C C . GLY A 1 108 ? 3.515 -2.947 -8.830 1.00 94.88 108 GLY A C 1
ATOM 836 O O . GLY A 1 108 ? 3.314 -1.909 -8.201 1.00 94.88 108 GLY A O 1
ATOM 837 N N . ASP A 1 109 ? 2.620 -3.441 -9.685 1.00 94.12 109 ASP A N 1
ATOM 838 C CA . ASP A 1 109 ? 1.311 -2.845 -9.978 1.00 94.12 109 ASP A CA 1
ATOM 839 C C . ASP A 1 109 ? 0.278 -3.209 -8.891 1.00 94.12 109 ASP A C 1
ATOM 841 O O . ASP A 1 109 ? -0.636 -4.021 -9.091 1.00 94.12 109 ASP A O 1
ATOM 845 N N . VAL A 1 110 ? 0.483 -2.643 -7.697 1.00 95.94 110 VAL A N 1
ATOM 846 C CA . VAL A 1 110 ? -0.360 -2.868 -6.514 1.00 95.94 110 VAL A CA 1
ATOM 847 C C . VAL A 1 110 ? -0.806 -1.541 -5.910 1.00 95.94 110 VAL A C 1
ATOM 849 O O . VAL A 1 110 ? -0.010 -0.824 -5.305 1.00 95.94 110 VAL A O 1
ATOM 852 N N . ASP A 1 111 ? -2.098 -1.234 -6.016 1.00 95.38 111 ASP A N 1
ATOM 853 C CA . ASP A 1 111 ? -2.666 -0.051 -5.365 1.00 95.38 111 ASP A CA 1
ATOM 854 C C . ASP A 1 111 ? -2.760 -0.288 -3.848 1.00 95.38 111 ASP A C 1
ATOM 856 O O . ASP A 1 111 ? -3.148 -1.371 -3.398 1.00 95.38 111 ASP A O 1
ATOM 860 N N . VAL A 1 112 ? -2.435 0.727 -3.047 1.00 96.44 112 VAL A N 1
ATOM 861 C CA . VAL A 1 112 ? -2.432 0.658 -1.578 1.00 96.44 112 VAL A CA 1
ATOM 862 C C . VAL A 1 112 ? -3.395 1.690 -1.022 1.00 96.44 112 VAL A C 1
ATOM 864 O O . VAL A 1 112 ? -3.314 2.864 -1.367 1.00 96.44 112 VAL A O 1
ATOM 867 N N . VAL A 1 113 ? -4.304 1.270 -0.145 1.00 95.81 113 VAL A N 1
ATOM 868 C CA . VAL A 1 113 ? -5.342 2.128 0.437 1.00 95.81 113 VAL A CA 1
ATOM 869 C C . VAL A 1 113 ? -5.281 2.066 1.959 1.00 95.81 113 VAL A C 1
ATOM 871 O O . VAL A 1 113 ? -5.451 1.005 2.554 1.00 95.81 113 VAL A O 1
ATOM 874 N N . PHE A 1 114 ? -5.090 3.219 2.590 1.00 96.25 114 PHE A N 1
ATOM 875 C CA . PHE A 1 114 ? -5.111 3.409 4.037 1.00 96.25 114 PHE A CA 1
ATOM 876 C C . PHE A 1 114 ? -6.515 3.829 4.470 1.00 96.25 114 PHE A C 1
ATOM 878 O O . PHE A 1 114 ? -7.066 4.804 3.951 1.00 96.25 114 PHE A O 1
ATOM 885 N N . LEU A 1 115 ? -7.098 3.097 5.417 1.00 95.88 115 LEU A N 1
ATOM 886 C CA . LEU A 1 115 ? -8.471 3.287 5.879 1.00 95.88 115 LEU A CA 1
ATOM 887 C C . LEU A 1 115 ? -8.522 3.503 7.392 1.00 95.88 115 LEU A C 1
ATOM 889 O O . LEU A 1 115 ? -7.813 2.824 8.137 1.00 95.88 115 LEU A O 1
ATOM 893 N N . ASP A 1 116 ? -9.414 4.379 7.851 1.00 95.62 116 ASP A N 1
ATOM 894 C CA . ASP A 1 116 ? -9.736 4.517 9.276 1.00 95.62 116 ASP A CA 1
ATOM 895 C C . ASP A 1 116 ? -10.677 3.401 9.782 1.00 95.62 116 ASP A C 1
ATOM 897 O O . ASP A 1 116 ? -11.081 2.498 9.040 1.00 95.62 116 ASP A O 1
ATOM 901 N N . HIS A 1 117 ? -11.052 3.458 11.065 1.00 95.69 117 HIS A N 1
ATOM 902 C CA . HIS A 1 117 ? -11.957 2.484 11.695 1.00 95.69 117 HIS A CA 1
ATOM 903 C C . HIS A 1 117 ? -13.359 2.426 11.068 1.00 95.69 117 HIS A C 1
ATOM 905 O O . HIS A 1 117 ? -14.037 1.408 11.191 1.00 95.69 117 HIS A O 1
ATOM 911 N N . SER A 1 118 ? -13.802 3.497 10.406 1.00 93.81 118 SER A N 1
ATOM 912 C CA . SER A 1 118 ? -15.087 3.557 9.703 1.00 93.81 118 SER A CA 1
ATOM 913 C C . SER A 1 118 ? -15.000 3.062 8.256 1.00 93.81 118 SER A C 1
ATOM 915 O O . SER A 1 118 ? -16.024 2.905 7.594 1.00 93.81 118 SER A O 1
ATOM 917 N N . GLY A 1 119 ? -13.787 2.795 7.760 1.00 90.25 119 GLY A N 1
ATOM 918 C CA . GLY A 1 119 ? -13.533 2.472 6.359 1.00 90.25 119 GLY A CA 1
ATOM 919 C C . GLY A 1 119 ? -13.408 3.701 5.457 1.00 90.25 119 GLY A C 1
ATOM 920 O O . GLY A 1 119 ? -13.456 3.554 4.237 1.00 90.25 119 GLY A O 1
ATOM 921 N N . LYS A 1 120 ? -13.241 4.904 6.017 1.00 91.50 120 LYS A N 1
ATOM 922 C CA . LYS A 1 120 ? -12.959 6.115 5.240 1.00 91.50 120 LYS A CA 1
ATOM 923 C C . LYS A 1 120 ? -11.505 6.099 4.767 1.00 91.50 120 LYS A C 1
ATOM 925 O O . LYS A 1 120 ? -10.603 5.777 5.536 1.00 91.50 120 LYS A O 1
ATOM 930 N N . VAL A 1 121 ? -11.284 6.498 3.514 1.00 92.19 121 VAL A N 1
ATOM 931 C CA . VAL A 1 121 ? -9.945 6.619 2.919 1.00 92.19 121 VAL A CA 1
ATOM 932 C C . VAL A 1 121 ? -9.176 7.778 3.554 1.00 92.19 121 VAL A C 1
ATOM 934 O O . VAL A 1 121 ? -9.614 8.929 3.513 1.00 92.19 121 VAL A O 1
ATOM 937 N N . LEU A 1 122 ? -8.016 7.449 4.120 1.00 92.69 122 LEU A N 1
ATOM 938 C CA . LEU A 1 122 ? -7.015 8.376 4.655 1.00 92.69 122 LEU A CA 1
ATOM 939 C C . LEU A 1 122 ? -5.906 8.674 3.643 1.00 92.69 122 LEU A C 1
ATOM 941 O O . LEU A 1 122 ? -5.237 9.695 3.734 1.00 92.69 122 LEU A O 1
ATOM 945 N N . GLY A 1 123 ? -5.712 7.780 2.681 1.00 92.69 123 GLY A N 1
ATOM 946 C CA . GLY A 1 123 ? -4.751 7.920 1.601 1.00 92.69 123 GLY A CA 1
ATOM 947 C C . GLY A 1 123 ? -4.835 6.711 0.684 1.00 92.69 123 GLY A C 1
ATOM 948 O O . GLY A 1 123 ? -5.133 5.610 1.146 1.00 92.69 123 GLY A O 1
ATOM 949 N N . ALA A 1 124 ? -4.607 6.900 -0.607 1.00 93.62 124 ALA A N 1
ATOM 950 C CA . ALA A 1 124 ? -4.558 5.801 -1.557 1.00 93.62 124 ALA A CA 1
ATOM 951 C C . ALA A 1 124 ? -3.507 6.049 -2.634 1.00 93.62 124 ALA A C 1
ATOM 953 O O . ALA A 1 124 ? -3.187 7.197 -2.931 1.00 93.62 124 ALA A O 1
ATOM 954 N N . THR A 1 125 ? -3.005 4.982 -3.239 1.00 93.19 125 THR A N 1
ATOM 955 C CA . THR A 1 125 ? -2.195 5.051 -4.453 1.00 93.19 125 THR A CA 1
ATOM 956 C C . THR A 1 125 ? -2.979 4.533 -5.653 1.00 93.19 125 THR A C 1
ATOM 958 O O . THR A 1 125 ? -3.913 3.745 -5.505 1.00 93.19 125 THR A O 1
ATOM 961 N N . VAL A 1 126 ? -2.603 5.015 -6.833 1.00 89.88 126 VAL A N 1
ATOM 962 C CA . VAL A 1 126 ? -3.024 4.510 -8.140 1.00 89.88 126 VAL A CA 1
ATOM 963 C C . VAL A 1 126 ? -1.731 4.266 -8.907 1.00 89.88 126 VAL A C 1
ATOM 965 O O . VAL A 1 126 ? -1.148 5.192 -9.475 1.00 89.88 126 VAL A O 1
ATOM 968 N N . THR A 1 127 ? -1.194 3.053 -8.808 1.00 86.44 127 THR A N 1
ATOM 969 C CA . THR A 1 127 ? 0.206 2.780 -9.159 1.00 86.44 127 THR A CA 1
ATOM 970 C C . THR A 1 127 ? 0.476 2.957 -10.650 1.00 86.44 127 THR A C 1
ATOM 972 O O . THR A 1 127 ? 1.433 3.625 -11.026 1.00 86.44 127 THR A O 1
ATOM 975 N N . HIS A 1 128 ? -0.426 2.473 -11.501 1.00 83.38 128 HIS A N 1
ATOM 976 C CA . HIS A 1 128 ? -0.390 2.628 -12.963 1.00 83.38 128 HIS A CA 1
ATOM 977 C C . HIS A 1 128 ? -0.588 4.059 -13.476 1.00 83.38 128 HIS A C 1
ATOM 979 O O . HIS A 1 128 ? -0.240 4.328 -14.622 1.00 83.38 128 HIS A O 1
ATOM 985 N N . GLU A 1 129 ? -1.109 4.971 -12.655 1.00 83.44 129 GLU A N 1
ATOM 986 C CA . GLU A 1 129 ? -1.188 6.402 -12.987 1.00 83.44 129 GLU A CA 1
ATOM 987 C C . GLU A 1 129 ? -0.102 7.219 -12.281 1.00 83.44 129 GLU A C 1
ATOM 989 O O . GLU A 1 129 ? -0.077 8.441 -12.396 1.00 83.44 129 GLU A O 1
ATOM 994 N N . ALA A 1 130 ? 0.791 6.559 -11.538 1.00 85.38 130 ALA A N 1
ATOM 995 C CA . ALA A 1 130 ? 1.780 7.210 -10.699 1.00 85.38 130 ALA A CA 1
ATOM 996 C C . ALA A 1 130 ? 1.164 8.275 -9.772 1.00 85.38 130 ALA A C 1
ATOM 998 O O . ALA A 1 130 ? 1.659 9.397 -9.689 1.00 85.38 130 ALA A O 1
ATOM 999 N N . MET A 1 131 ? 0.052 7.962 -9.096 1.00 87.56 131 MET A N 1
ATOM 1000 C CA . MET A 1 131 ? -0.729 8.949 -8.339 1.00 87.56 131 MET A CA 1
ATOM 1001 C C . MET A 1 131 ? -0.921 8.583 -6.868 1.00 87.56 131 MET A C 1
ATOM 1003 O O . MET A 1 131 ? -1.158 7.428 -6.517 1.00 87.56 131 MET A O 1
ATOM 1007 N N . ILE A 1 132 ? -0.893 9.607 -6.009 1.00 88.25 132 ILE A N 1
ATOM 1008 C CA . ILE A 1 132 ? -1.302 9.534 -4.602 1.00 88.25 132 ILE A CA 1
ATOM 1009 C C . ILE A 1 132 ? -2.546 10.397 -4.394 1.00 88.25 132 ILE A C 1
ATOM 1011 O O . ILE A 1 132 ? -2.553 11.606 -4.638 1.00 88.25 132 ILE A O 1
ATOM 1015 N N . ILE A 1 133 ? -3.593 9.758 -3.887 1.00 84.12 133 ILE A N 1
ATOM 1016 C CA . ILE A 1 133 ? -4.866 10.353 -3.502 1.00 84.12 133 ILE A CA 1
ATOM 1017 C C . ILE A 1 133 ? -4.831 10.631 -1.999 1.00 84.12 133 ILE A C 1
ATOM 1019 O O . ILE A 1 133 ? -4.643 9.720 -1.190 1.00 84.12 133 ILE A O 1
ATOM 1023 N N . THR A 1 134 ? -5.048 11.886 -1.613 1.00 78.38 134 THR A N 1
ATOM 1024 C CA . THR A 1 134 ? -5.148 12.322 -0.213 1.00 78.38 134 THR A CA 1
ATOM 1025 C C . THR A 1 134 ? -6.589 12.715 0.142 1.00 78.38 134 THR A C 1
ATOM 1027 O O . THR A 1 134 ? -7.404 12.979 -0.750 1.00 78.38 134 THR A O 1
ATOM 1030 N N . PRO A 1 135 ? -6.959 12.743 1.437 1.00 68.56 135 PRO A N 1
ATOM 1031 C CA . PRO A 1 135 ? -8.305 13.107 1.861 1.00 68.56 135 PRO A CA 1
ATOM 1032 C C . PRO A 1 135 ? -8.663 14.512 1.375 1.00 68.56 135 PRO A C 1
ATOM 1034 O O . PRO A 1 135 ? -7.901 15.456 1.562 1.00 68.56 135 PRO A O 1
ATOM 1037 N N . GLY A 1 136 ? -9.835 14.644 0.754 1.00 56.72 136 GLY A N 1
ATOM 1038 C CA . GLY A 1 136 ? -10.296 15.893 0.142 1.00 56.72 136 GLY A CA 1
ATOM 1039 C C . GLY A 1 136 ? -10.165 15.915 -1.380 1.00 56.72 136 GLY A C 1
ATOM 1040 O O . GLY A 1 136 ? -10.913 16.653 -2.019 1.00 56.72 136 GLY A O 1
ATOM 1041 N N . TYR A 1 137 ? -9.317 15.066 -1.972 1.00 50.72 137 TYR A N 1
ATOM 1042 C CA . TYR A 1 137 ? -9.277 14.891 -3.421 1.00 50.72 137 TYR A CA 1
ATOM 1043 C C . TYR A 1 137 ? -10.560 14.204 -3.914 1.00 50.72 137 TYR A C 1
ATOM 1045 O O . TYR A 1 137 ? -10.965 13.150 -3.424 1.00 50.72 137 TYR A O 1
ATOM 1053 N N . SER A 1 138 ? -11.227 14.849 -4.865 1.00 45.78 138 SER A N 1
ATOM 1054 C CA . SER A 1 138 ? -12.480 14.421 -5.475 1.00 45.78 138 SER A CA 1
ATOM 1055 C C . SER A 1 138 ? -12.303 14.536 -6.982 1.00 45.78 138 SER A C 1
ATOM 1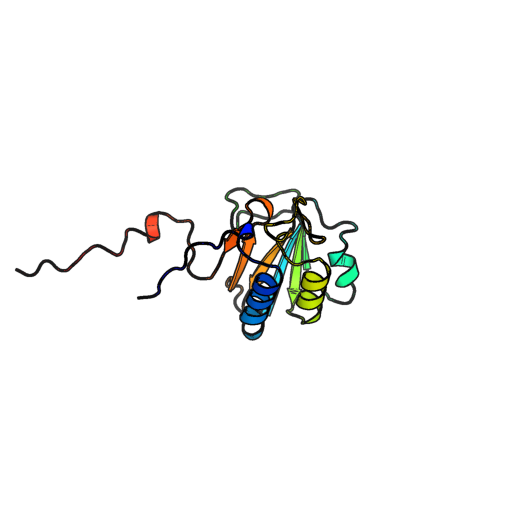057 O O . SER A 1 138 ? -12.206 15.653 -7.483 1.00 45.78 138 SER A O 1
ATOM 1059 N N . ASP A 1 139 ? -12.330 13.410 -7.693 1.00 45.59 139 ASP A N 1
ATOM 1060 C CA . ASP A 1 139 ? -12.370 13.366 -9.167 1.00 45.59 139 ASP A CA 1
ATOM 1061 C C . ASP A 1 139 ? -13.742 13.812 -9.730 1.00 45.59 139 ASP A C 1
ATOM 1063 O O . ASP A 1 139 ? -14.015 13.756 -10.922 1.00 45.59 139 ASP A O 1
ATOM 1067 N N . ASP A 1 140 ? -14.648 14.276 -8.861 1.00 40.59 140 ASP A N 1
ATOM 1068 C CA . ASP A 1 140 ? -15.922 14.880 -9.239 1.00 40.59 140 ASP A CA 1
ATOM 1069 C C . ASP A 1 140 ? -15.721 16.364 -9.635 1.00 40.59 140 ASP A C 1
ATOM 1071 O O . ASP A 1 140 ? -15.619 17.228 -8.748 1.00 40.59 140 ASP A O 1
ATOM 1075 N N . PRO A 1 141 ? -15.764 16.736 -10.935 1.00 43.72 141 PRO A N 1
ATOM 1076 C CA . PRO A 1 141 ? -15.668 18.137 -11.363 1.00 43.72 141 PRO A CA 1
ATOM 1077 C C . PRO A 1 141 ? -16.826 18.997 -10.830 1.00 43.72 141 PRO A C 1
ATOM 1079 O O . PRO A 1 141 ? -16.762 20.223 -10.851 1.00 43.72 141 PRO A O 1
ATOM 1082 N N . LYS A 1 142 ? -17.895 18.377 -10.311 1.00 39.03 142 LYS A N 1
ATOM 1083 C CA . LYS A 1 142 ? -19.066 19.067 -9.753 1.00 39.03 142 LYS A CA 1
ATOM 1084 C C . LYS A 1 142 ? -18.860 19.609 -8.337 1.00 39.03 142 LYS A C 1
ATOM 1086 O O . LYS A 1 142 ? -19.606 20.502 -7.939 1.00 39.03 142 LYS A O 1
ATOM 1091 N N . LYS A 1 143 ? -17.863 19.133 -7.581 1.00 43.12 143 LYS A N 1
ATOM 1092 C CA . LYS A 1 143 ? -17.555 19.693 -6.250 1.00 43.12 143 LYS A CA 1
ATOM 1093 C C . LYS A 1 143 ? -16.646 20.922 -6.302 1.00 43.12 143 LYS A C 1
ATOM 1095 O O . LYS A 1 143 ? -16.714 21.743 -5.394 1.00 43.12 143 LYS A O 1
ATOM 1100 N N . ALA A 1 144 ? -15.879 21.100 -7.378 1.00 45.25 144 ALA A N 1
ATOM 1101 C CA . ALA A 1 144 ? -14.987 22.249 -7.549 1.00 45.25 144 ALA A CA 1
ATOM 1102 C C . ALA A 1 144 ? -15.721 23.575 -7.850 1.00 45.25 144 ALA A C 1
ATOM 1104 O O . ALA A 1 144 ? -15.139 24.641 -7.682 1.00 45.25 144 ALA A O 1
ATOM 1105 N N . ILE A 1 145 ? -16.995 23.533 -8.267 1.00 43.88 145 ILE A N 1
ATOM 1106 C CA . ILE A 1 145 ? -17.714 24.705 -8.814 1.00 43.88 145 ILE A CA 1
ATOM 1107 C C . ILE A 1 145 ? -18.800 25.240 -7.851 1.00 43.88 145 ILE A C 1
ATOM 1109 O O . ILE A 1 145 ? -19.448 26.245 -8.124 1.00 43.88 145 ILE A O 1
ATOM 1113 N N . SER A 1 146 ? -19.024 24.620 -6.685 1.00 40.34 146 SER A N 1
ATOM 1114 C CA . SER A 1 146 ? -20.126 25.030 -5.791 1.00 40.34 146 SER A CA 1
ATOM 1115 C C . SER A 1 146 ? -19.797 26.180 -4.819 1.00 40.34 146 SER A C 1
ATOM 1117 O O . SER A 1 146 ? -20.663 26.545 -4.021 1.00 40.34 146 SER A O 1
ATOM 1119 N N . SER A 1 147 ? -18.595 26.765 -4.843 1.00 43.56 147 SER A N 1
ATOM 1120 C CA . SER A 1 147 ? -18.194 27.817 -3.887 1.00 43.56 147 SER A CA 1
ATOM 1121 C C . SER A 1 147 ? -18.302 29.261 -4.399 1.00 43.56 147 SER A C 1
ATOM 1123 O O . SER A 1 147 ? -18.132 30.181 -3.601 1.00 43.56 147 SER A O 1
ATOM 1125 N N . GLU A 1 148 ? -18.687 29.513 -5.655 1.00 44.03 148 GLU A N 1
ATOM 1126 C CA . GLU A 1 148 ? -18.975 30.876 -6.131 1.00 44.03 148 GLU A CA 1
ATOM 1127 C C . GLU A 1 148 ? -20.477 31.187 -6.157 1.00 44.03 148 GLU A C 1
ATOM 1129 O O . GLU A 1 148 ? -21.141 31.196 -7.192 1.00 44.03 148 GLU A O 1
ATOM 1134 N N . LYS A 1 149 ? -21.019 31.548 -4.993 1.00 44.06 149 LYS A N 1
ATOM 1135 C CA . LYS A 1 149 ? -22.042 32.601 -4.931 1.00 44.06 149 LYS A CA 1
ATOM 1136 C C . LYS A 1 149 ? -21.663 33.573 -3.826 1.00 44.06 149 LYS A C 1
ATOM 1138 O O . LYS A 1 149 ? -22.102 33.446 -2.688 1.00 44.06 149 LYS A O 1
ATOM 1143 N N . GLY A 1 150 ? -20.823 34.543 -4.185 1.00 38.00 150 GLY A N 1
ATOM 1144 C CA . GLY A 1 150 ? -20.601 35.724 -3.359 1.00 38.00 150 GLY A CA 1
ATOM 1145 C C . GLY A 1 150 ? -21.928 36.454 -3.095 1.00 38.00 150 GLY A C 1
ATOM 1146 O O . GLY A 1 150 ? -22.812 36.462 -3.962 1.00 38.00 150 GLY A O 1
ATOM 1147 N N . PRO A 1 151 ? -22.110 37.054 -1.908 1.00 45.78 151 PRO A N 1
ATOM 1148 C CA . PRO A 1 151 ? -23.322 37.793 -1.600 1.00 45.78 151 PRO A CA 1
ATOM 1149 C C . PRO A 1 151 ? -23.372 39.063 -2.458 1.00 45.78 151 PRO A C 1
ATOM 1151 O O . PRO A 1 151 ? -22.503 39.927 -2.370 1.00 45.78 151 PRO A O 1
ATOM 1154 N N . ARG A 1 152 ? -24.415 39.198 -3.287 1.00 45.84 152 ARG A N 1
ATOM 1155 C CA . ARG A 1 152 ? -24.786 40.495 -3.862 1.00 45.84 152 ARG A CA 1
ATOM 1156 C C . ARG A 1 152 ? -25.400 41.329 -2.740 1.00 45.84 152 ARG A C 1
ATOM 1158 O O . ARG A 1 152 ? -26.566 41.130 -2.401 1.00 45.84 152 ARG A O 1
ATOM 1165 N N . HIS A 1 153 ? -24.618 42.223 -2.146 1.00 44.66 153 HIS A N 1
ATOM 1166 C CA . HIS A 1 153 ? -25.187 43.314 -1.364 1.00 44.66 153 HIS A CA 1
ATOM 1167 C C . HIS A 1 153 ? -25.890 44.297 -2.308 1.00 44.66 153 HIS A C 1
ATOM 1169 O O . HIS A 1 153 ? -25.371 44.623 -3.377 1.00 44.66 153 HIS A O 1
ATOM 1175 N N . ARG A 1 154 ? -27.118 44.651 -1.925 1.00 52.41 154 ARG A N 1
ATOM 1176 C CA . ARG A 1 154 ? -27.897 45.759 -2.479 1.00 52.41 154 ARG A CA 1
ATOM 1177 C C . ARG A 1 154 ? -27.400 47.073 -1.900 1.00 52.41 154 ARG A C 1
ATOM 1179 O O . ARG A 1 154 ? -26.967 47.039 -0.728 1.00 52.41 154 ARG A O 1
#

pLDDT: mean 83.22, std 18.81, range [36.38, 98.44]

Organism: NCBI: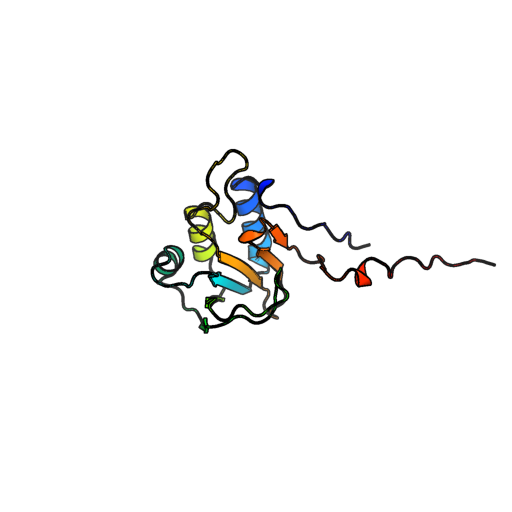txid291045

Foldseek 3Di:
DPPQDEWDQLQAAALVRLLVVVVVLQVFFFKKKKKALQDDPPQVLCVLCVVFDWDKDAKAQADDPGPGIRRRIMMIMTTDDVSSSVSCSVQSHQAHHNPDPDLGGSNPQMKMFGAGPVRDTQKIDRRVSSIIDHPNDDPPPVVVPPPPDDDPDD

Sequence (154 aa):
MENVAPPVVGETMSRAAQSAWMQSLRRETAHIEFVFNNGDEDHPLIGALANLESSRTVGVGPGNGYARPRRAAVKRRYAYSRDIIFALDDLGCFFPDATSKEQWTGLGDVDVVFLDHSGKVLGATVTHEAMIITPGYSDDPKKAISSEKGPRHR

Radius of gyration: 17.07 Å; chains: 1; bounding box: 44×61×29 Å